Protein AF-A0A0F9IJD4-F1 (afdb_monomer)

pLDDT: mean 94.73, std 7.34, range [44.22, 98.81]

Organism: NCBI:txid412755

Sequence (164 aa):
MVHLQRIENVTAVEILHGVPPFIKKRRRRGAKGVGLRYEAKVQRYFVGEFGYEYIPGPWFMYRVRERPKVTNYAQPDGLLIQPHRGAVTIVEIKYNHCSDSYFQLVDKYLPLVKALFGDALWVFPLVTVVKWYDRDTDYPASIRLRDSIEKCSTAQIGVHICRP

Secondary structure (DSSP, 8-state):
----PPP--EEEEEE-SS--TT-------HHHHHHHHHHHHHHHHHHHHHGGGEEESPPEEEEETTSTT--EEE--SEEEEEGGGTEEEEEEEEEE--THHHIIIIIIIHHHHHHHH-TTT-B--EEEEEEE--TTS--SS-EEE-SSGGG--TTSEEEEE---

Mean predicted aligned error: 3.51 Å

Solvent-accessible surface area (backbone atoms only — not comparable to full-atom values): 9434 Å² total; per-residue (Å²): 133,82,83,72,75,62,57,61,65,70,74,46,64,47,77,48,98,56,78,65,91,85,69,75,93,72,93,60,65,68,71,65,26,52,34,54,54,47,42,57,40,49,47,54,48,44,41,70,74,50,39,91,37,36,46,72,49,52,30,36,42,34,28,28,66,95,44,71,90,47,82,44,76,50,60,50,53,26,38,41,50,37,76,96,70,30,32,40,32,42,34,40,68,37,52,53,59,56,48,68,54,51,50,46,46,62,28,47,42,44,48,52,53,42,72,61,72,38,75,89,66,41,45,65,18,37,33,42,35,17,62,38,85,57,91,81,59,80,50,100,60,67,70,40,83,33,99,44,78,82,76,43,42,74,91,38,38,22,34,28,78,53,87,119

Nearest PDB structures (foldseek):
  7orn-assembly1_A  TM=4.887E-01  e=2.428E-01  Orthobunyavirus lacrosseense
  6z6b-assembly2_PPP  TM=4.579E-01  e=1.567E-01  La Crosse virus
  8zkc-assembly1_A-2  TM=4.392E-01  e=5.202E+00  Escherichia coli

Structure (mmCIF, N/CA/C/O backbone):
data_AF-A0A0F9IJD4-F1
#
_entry.id   AF-A0A0F9IJD4-F1
#
loop_
_atom_site.group_PDB
_atom_site.id
_atom_site.type_symbol
_atom_site.label_atom_id
_atom_site.label_alt_id
_atom_site.label_comp_id
_atom_site.label_asym_id
_atom_site.label_entity_id
_atom_site.label_seq_id
_atom_site.pdbx_PDB_ins_code
_atom_site.Cartn_x
_atom_site.Cartn_y
_atom_site.Cartn_z
_atom_site.occupancy
_atom_site.B_iso_or_equiv
_atom_site.auth_seq_id
_atom_site.auth_comp_id
_atom_site.auth_asym_id
_atom_site.auth_atom_id
_atom_site.pdbx_PDB_model_num
ATOM 1 N N . MET A 1 1 ? 15.794 11.073 3.936 1.00 44.22 1 MET A N 1
ATOM 2 C CA . MET A 1 1 ? 14.533 10.399 4.306 1.00 44.22 1 MET A CA 1
ATOM 3 C C . MET A 1 1 ? 13.622 11.409 4.974 1.00 44.22 1 MET A C 1
ATOM 5 O O . MET A 1 1 ? 14.026 11.999 5.967 1.00 44.22 1 MET A O 1
ATOM 9 N N . VAL A 1 2 ? 12.434 11.655 4.423 1.00 47.53 2 VAL A N 1
ATOM 10 C CA . VAL A 1 2 ? 11.372 12.334 5.179 1.00 47.53 2 VAL A CA 1
ATOM 11 C C . VAL A 1 2 ? 10.732 11.247 6.027 1.00 47.53 2 VAL A C 1
ATOM 13 O O . VAL A 1 2 ? 10.183 10.303 5.469 1.00 47.53 2 VAL A O 1
ATOM 16 N N . HIS A 1 3 ? 10.864 11.329 7.348 1.00 53.81 3 HIS A N 1
ATOM 17 C CA . HIS A 1 3 ? 10.204 10.389 8.247 1.00 53.81 3 HIS A CA 1
ATOM 18 C C . HIS A 1 3 ? 8.690 10.583 8.080 1.00 53.81 3 HIS A C 1
ATOM 20 O O . HIS A 1 3 ? 8.146 11.626 8.448 1.00 53.81 3 HIS A O 1
ATOM 26 N N . LEU A 1 4 ? 8.022 9.639 7.415 1.00 70.62 4 LEU A N 1
ATOM 27 C CA . LEU A 1 4 ? 6.565 9.618 7.350 1.00 70.62 4 LEU A CA 1
ATOM 28 C C . LEU A 1 4 ? 6.071 9.357 8.770 1.00 70.62 4 LEU A C 1
ATOM 30 O O . LEU A 1 4 ? 6.362 8.314 9.344 1.00 70.62 4 LEU A O 1
ATOM 34 N N . GLN A 1 5 ? 5.360 10.323 9.350 1.00 80.25 5 GLN A N 1
ATOM 35 C CA . GLN A 1 5 ? 4.735 10.118 10.647 1.00 80.25 5 GLN A CA 1
ATOM 36 C C . GLN A 1 5 ? 3.686 9.012 10.513 1.00 80.25 5 GLN A C 1
ATOM 38 O O . GLN A 1 5 ? 2.818 9.083 9.636 1.00 80.25 5 GLN A O 1
ATOM 43 N N . ARG A 1 6 ? 3.776 8.008 11.387 1.00 90.00 6 ARG A N 1
ATOM 44 C CA . ARG A 1 6 ? 2.805 6.922 11.469 1.00 90.00 6 ARG A CA 1
ATOM 45 C C . ARG A 1 6 ? 1.400 7.465 11.687 1.00 90.00 6 ARG A C 1
ATOM 47 O O . ARG A 1 6 ? 1.183 8.354 12.509 1.00 90.00 6 ARG A O 1
ATOM 54 N N . ILE A 1 7 ? 0.452 6.937 10.920 1.00 93.56 7 ILE A N 1
ATOM 55 C CA . ILE A 1 7 ? -0.967 7.213 11.095 1.00 93.56 7 ILE A CA 1
ATOM 56 C C . ILE A 1 7 ? -1.459 6.381 12.276 1.00 93.56 7 ILE A C 1
ATOM 58 O O . ILE A 1 7 ? -1.391 5.153 12.262 1.00 93.56 7 ILE A O 1
ATOM 62 N N . GLU A 1 8 ? -1.990 7.065 13.281 1.00 92.81 8 GLU A N 1
ATOM 63 C CA . GLU A 1 8 ? -2.543 6.472 14.495 1.00 92.81 8 GLU A CA 1
ATOM 64 C C . GLU A 1 8 ? -3.948 7.026 14.757 1.00 92.81 8 GLU A C 1
ATOM 66 O O . GLU A 1 8 ? -4.361 8.018 14.153 1.00 92.81 8 GLU A O 1
ATOM 71 N N . ASN A 1 9 ? -4.699 6.353 15.635 1.00 94.69 9 ASN A N 1
ATOM 72 C CA . ASN A 1 9 ? -5.998 6.812 16.143 1.00 94.69 9 ASN A CA 1
ATOM 73 C C . ASN A 1 9 ? -6.985 7.266 15.051 1.00 94.69 9 ASN A C 1
ATOM 75 O O . ASN A 1 9 ? -7.656 8.295 15.187 1.00 94.69 9 ASN A O 1
ATOM 79 N N . VAL A 1 10 ? -7.082 6.487 13.967 1.00 96.56 10 VAL A N 1
ATOM 80 C CA . VAL A 1 10 ? -8.057 6.695 12.888 1.00 96.56 10 VAL A CA 1
ATOM 81 C C . VAL A 1 10 ? -9.470 6.619 13.470 1.00 96.56 10 VAL A C 1
ATOM 83 O O . VAL A 1 10 ? -9.837 5.625 14.089 1.00 96.56 10 VAL A O 1
ATOM 86 N N . THR A 1 11 ? -10.259 7.679 13.296 1.00 96.12 11 THR A N 1
ATOM 87 C CA . THR A 1 11 ? -11.634 7.774 13.823 1.00 96.12 11 THR A CA 1
ATOM 88 C C . THR A 1 11 ? -12.699 7.613 12.750 1.00 96.12 11 THR A C 1
ATOM 90 O O . THR A 1 11 ? -13.836 7.273 13.059 1.00 96.12 11 THR A O 1
ATOM 93 N N . ALA A 1 12 ? -12.344 7.871 11.495 1.00 96.19 12 ALA A N 1
ATOM 94 C CA . ALA A 1 12 ? -13.194 7.654 10.337 1.00 96.19 12 ALA A CA 1
ATOM 95 C C . ALA A 1 12 ? -12.309 7.367 9.126 1.00 96.19 12 ALA A C 1
ATOM 97 O O . ALA A 1 12 ? -11.270 8.013 8.956 1.00 96.19 12 ALA A O 1
ATOM 98 N N . VAL A 1 13 ? -12.735 6.429 8.288 1.00 97.50 13 VAL A N 1
ATOM 99 C CA . VAL A 1 13 ? -12.071 6.076 7.036 1.00 97.50 13 VAL A CA 1
ATOM 100 C C . VAL A 1 13 ? -13.115 5.631 6.018 1.00 97.50 13 VAL A C 1
ATOM 102 O O . VAL A 1 13 ? -14.045 4.906 6.355 1.00 97.50 13 VAL A O 1
ATOM 105 N N . GLU A 1 14 ? -12.958 6.069 4.777 1.00 97.00 14 GLU A N 1
ATOM 106 C CA . GLU A 1 14 ? -13.788 5.652 3.649 1.00 97.00 14 GLU A CA 1
ATOM 107 C C . GLU A 1 14 ? -12.940 5.538 2.379 1.00 97.00 14 GLU A C 1
ATOM 109 O O . GLU A 1 14 ? -11.931 6.236 2.222 1.00 97.00 14 GLU A O 1
ATOM 114 N N . ILE A 1 15 ? -13.362 4.663 1.465 1.00 96.69 15 ILE A N 1
ATOM 115 C CA . ILE A 1 15 ? -12.828 4.622 0.103 1.00 96.69 15 ILE A CA 1
ATOM 116 C C . ILE A 1 15 ? -13.655 5.577 -0.752 1.00 96.69 15 ILE A C 1
ATOM 118 O O . ILE A 1 15 ? -14.880 5.495 -0.791 1.00 96.69 15 ILE A O 1
ATOM 122 N N . LEU A 1 16 ? -12.977 6.469 -1.464 1.00 96.12 16 LEU A N 1
ATOM 123 C CA . LEU A 1 16 ? -13.615 7.412 -2.367 1.00 96.12 16 LEU A CA 1
ATOM 124 C C . LEU A 1 16 ? -13.955 6.764 -3.707 1.00 96.12 16 LEU A C 1
ATOM 126 O O . LEU A 1 16 ? -13.164 6.017 -4.290 1.00 96.12 16 LEU A O 1
ATOM 130 N N . HIS A 1 17 ? -15.096 7.167 -4.263 1.00 90.69 17 HIS A N 1
ATOM 131 C CA . HIS A 1 17 ? -15.453 6.892 -5.651 1.00 90.69 17 HIS A CA 1
ATOM 132 C C . HIS A 1 17 ? -14.674 7.824 -6.588 1.00 90.69 17 HIS A C 1
ATOM 134 O O . HIS A 1 17 ? -15.178 8.835 -7.073 1.00 90.69 17 HIS A O 1
ATOM 140 N N . GLY A 1 18 ? -13.409 7.480 -6.825 1.00 90.25 18 GLY A N 1
ATOM 141 C CA . GLY A 1 18 ? -12.529 8.186 -7.748 1.00 90.25 18 GLY A CA 1
ATOM 142 C C . GLY A 1 18 ? -11.489 9.073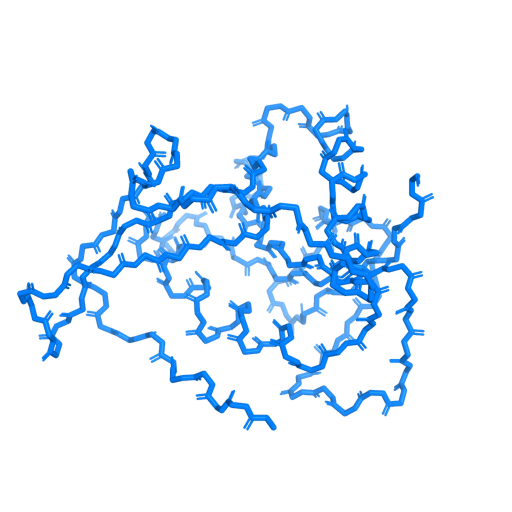 -7.068 1.00 90.25 18 GLY A C 1
ATOM 143 O O . GLY A 1 18 ? -11.145 8.918 -5.900 1.00 90.25 18 GLY A O 1
ATOM 144 N N . VAL A 1 19 ? -10.915 9.977 -7.858 1.00 91.31 19 VAL A N 1
ATOM 145 C CA . VAL A 1 19 ? -9.784 10.815 -7.446 1.00 91.31 19 VAL A CA 1
ATOM 146 C C . VAL A 1 19 ? -10.298 12.064 -6.716 1.00 91.31 19 VAL A C 1
ATOM 148 O O . VAL A 1 19 ? -11.210 12.710 -7.237 1.00 91.31 19 VAL A O 1
ATOM 151 N N . PRO A 1 20 ? -9.702 12.473 -5.576 1.00 91.12 20 PRO A N 1
ATOM 152 C CA . PRO A 1 20 ? -10.077 13.709 -4.902 1.00 91.12 20 PRO A CA 1
ATOM 153 C C . PRO A 1 20 ? -9.979 14.927 -5.838 1.00 91.12 20 PRO A C 1
ATOM 155 O O . PRO A 1 20 ? -8.993 15.059 -6.573 1.00 91.12 20 PRO A O 1
ATOM 158 N N . PRO A 1 21 ? -10.941 15.868 -5.791 1.00 88.56 21 PRO A N 1
ATOM 159 C CA . PRO A 1 21 ? -11.091 16.922 -6.802 1.00 88.56 21 PRO A CA 1
ATOM 160 C C . PRO A 1 21 ? -9.904 17.896 -6.877 1.00 88.56 21 PRO A C 1
ATOM 162 O O . PRO A 1 21 ? -9.664 18.522 -7.908 1.00 88.56 21 PRO A O 1
ATOM 165 N N . PHE A 1 22 ? -9.122 18.019 -5.802 1.00 90.69 22 PHE A N 1
ATOM 166 C CA . PHE A 1 22 ? -7.940 18.884 -5.748 1.00 90.69 22 PHE A CA 1
ATOM 167 C C . PHE A 1 22 ? -6.677 18.249 -6.363 1.00 90.69 22 PHE A C 1
ATOM 169 O O . PHE A 1 22 ? -5.672 18.940 -6.561 1.00 90.69 22 PHE A O 1
ATOM 176 N N . ILE A 1 23 ? -6.694 16.952 -6.691 1.00 89.56 23 ILE A N 1
ATOM 177 C CA . ILE A 1 23 ? -5.554 16.266 -7.308 1.00 89.56 23 ILE A CA 1
ATOM 178 C C . ILE A 1 23 ? -5.519 16.563 -8.809 1.00 89.56 23 ILE A C 1
ATOM 180 O O . ILE A 1 23 ? -6.296 16.045 -9.608 1.00 89.56 23 ILE A O 1
ATOM 184 N N . LYS A 1 24 ? -4.547 17.379 -9.224 1.00 88.88 24 LYS A N 1
ATOM 185 C CA . LYS A 1 24 ? -4.318 17.706 -10.638 1.00 88.88 24 LYS A CA 1
ATOM 186 C C . LYS A 1 24 ? -3.369 16.697 -11.285 1.00 88.88 24 LYS A C 1
ATOM 188 O O . LYS A 1 24 ? -2.220 16.555 -10.856 1.00 88.88 24 LYS A O 1
ATOM 193 N N . LYS A 1 25 ? -3.798 16.056 -12.379 1.00 82.69 25 LYS A N 1
ATOM 194 C CA . LYS A 1 25 ? -2.921 15.200 -13.197 1.00 82.69 25 LYS A CA 1
ATOM 195 C C . LYS A 1 25 ? -1.837 16.058 -13.857 1.00 82.69 25 LYS A C 1
ATOM 197 O O . LYS A 1 25 ? -2.128 16.984 -14.608 1.00 82.69 25 LYS A O 1
ATOM 202 N N . ARG A 1 26 ? -0.567 15.751 -13.581 1.00 85.12 26 ARG A N 1
ATOM 203 C CA . ARG A 1 26 ? 0.593 16.391 -14.222 1.00 85.12 26 ARG A CA 1
ATOM 204 C C . ARG A 1 26 ? 1.512 15.325 -14.792 1.00 85.12 26 ARG A C 1
ATOM 206 O O . ARG A 1 26 ? 1.891 14.392 -14.083 1.00 85.12 26 ARG A O 1
ATOM 213 N N . ARG A 1 27 ? 1.932 15.492 -16.048 1.00 86.00 27 ARG A N 1
ATOM 214 C CA . ARG A 1 27 ? 2.925 14.608 -16.667 1.00 86.00 27 ARG A CA 1
ATOM 215 C C . ARG A 1 27 ? 4.263 14.776 -15.947 1.00 86.00 27 ARG A C 1
ATOM 217 O O . ARG A 1 27 ? 4.817 15.871 -15.904 1.00 86.00 27 ARG A O 1
ATOM 224 N N . ARG A 1 28 ? 4.791 13.691 -15.379 1.00 90.88 28 ARG A N 1
ATOM 225 C CA . ARG A 1 28 ? 6.125 13.674 -14.762 1.00 90.88 28 ARG A CA 1
ATOM 226 C C . ARG A 1 28 ? 7.161 13.194 -15.780 1.00 90.88 28 ARG A C 1
ATOM 228 O O . ARG A 1 28 ? 6.888 12.294 -16.573 1.00 90.88 28 ARG A O 1
ATOM 235 N N . ARG A 1 29 ? 8.346 13.805 -15.760 1.00 90.25 29 ARG A N 1
ATOM 236 C CA . ARG A 1 29 ? 9.505 13.441 -16.594 1.00 90.25 29 ARG A CA 1
ATOM 237 C C . ARG A 1 29 ? 10.618 12.833 -15.723 1.00 90.25 29 ARG A C 1
ATOM 239 O O . ARG A 1 29 ? 10.478 12.779 -14.501 1.00 90.25 29 ARG A O 1
ATOM 246 N N . GLY A 1 30 ? 11.686 12.344 -16.355 1.00 94.31 30 GLY A N 1
ATOM 247 C CA . GLY A 1 30 ? 12.851 11.763 -15.672 1.00 94.31 30 GLY A CA 1
ATOM 248 C C . GLY A 1 30 ? 12.537 10.478 -14.898 1.00 94.31 30 GLY A C 1
ATOM 249 O O . GLY A 1 30 ? 11.586 9.765 -15.231 1.00 94.31 30 GLY A O 1
ATOM 250 N N . ALA A 1 31 ? 13.313 10.210 -13.844 1.00 90.81 31 ALA A N 1
ATOM 251 C CA . ALA A 1 31 ? 13.184 9.020 -12.995 1.00 90.81 31 ALA A CA 1
ATOM 252 C C . ALA A 1 31 ? 11.769 8.849 -12.419 1.00 90.81 31 ALA A C 1
ATOM 254 O O . ALA A 1 31 ? 11.192 7.766 -12.491 1.00 90.81 31 ALA A O 1
ATOM 255 N N . LYS A 1 32 ? 11.142 9.943 -11.962 1.00 91.69 32 LYS A N 1
ATOM 256 C CA . LYS A 1 32 ? 9.748 9.918 -11.491 1.00 91.69 32 LYS A CA 1
ATOM 257 C C . LYS A 1 32 ? 8.777 9.470 -12.586 1.00 91.69 32 LYS A C 1
ATOM 259 O O . LYS A 1 32 ? 7.845 8.722 -12.324 1.00 91.69 32 LYS A O 1
ATOM 264 N N . GLY A 1 33 ? 8.999 9.910 -13.824 1.00 94.56 33 GLY A N 1
ATOM 265 C CA . GLY A 1 33 ? 8.214 9.452 -14.969 1.00 94.56 33 GLY A CA 1
ATOM 266 C C . GLY A 1 33 ? 8.425 7.969 -15.291 1.00 94.56 33 GLY A C 1
ATOM 267 O O . GLY A 1 33 ? 7.477 7.314 -1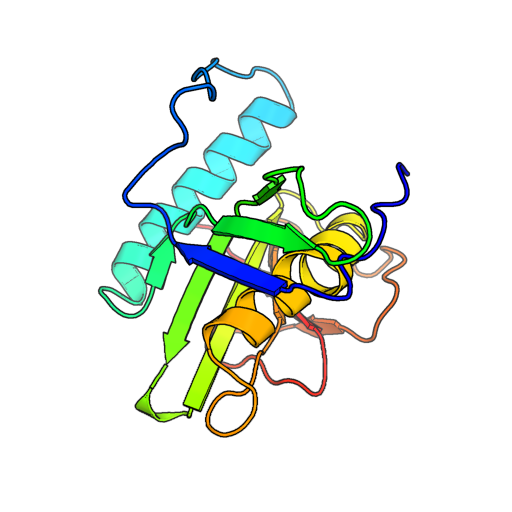5.711 1.00 94.56 33 GLY A O 1
ATOM 268 N N . VAL A 1 34 ? 9.640 7.438 -15.112 1.00 95.81 34 VAL A N 1
ATOM 269 C CA . VAL A 1 34 ? 9.936 6.002 -15.287 1.00 95.81 34 VAL A CA 1
ATOM 270 C C . VAL A 1 34 ? 9.167 5.172 -14.263 1.00 95.81 34 VAL A C 1
ATOM 272 O O . VAL A 1 34 ? 8.478 4.237 -14.664 1.00 95.81 34 VAL A O 1
ATOM 275 N N . GLY A 1 35 ? 9.217 5.564 -12.985 1.00 96.12 35 GLY A N 1
ATOM 276 C CA . GLY A 1 35 ? 8.484 4.895 -11.908 1.00 96.12 35 GLY A CA 1
ATOM 277 C C . GLY A 1 35 ? 6.984 4.825 -12.180 1.00 96.12 35 GLY A C 1
ATOM 278 O O . GLY A 1 35 ? 6.434 3.734 -12.229 1.00 96.12 35 GLY A O 1
ATOM 279 N N . LEU A 1 36 ? 6.354 5.958 -12.505 1.00 95.56 36 LEU A N 1
ATOM 280 C CA . LEU A 1 36 ? 4.913 6.001 -12.796 1.00 95.56 36 LEU A CA 1
ATOM 281 C C . LEU A 1 36 ? 4.512 5.173 -14.027 1.00 95.56 36 LEU A C 1
ATOM 283 O O . LEU A 1 36 ? 3.424 4.608 -14.076 1.00 95.56 36 LEU A O 1
ATOM 287 N N . ARG A 1 37 ? 5.367 5.096 -15.058 1.00 96.81 37 ARG A N 1
ATOM 288 C CA . ARG A 1 37 ? 5.095 4.229 -16.219 1.00 96.81 37 ARG A CA 1
ATOM 289 C C . ARG A 1 37 ? 5.206 2.753 -15.861 1.00 96.81 37 ARG A C 1
ATOM 291 O O . ARG A 1 37 ? 4.450 1.959 -16.409 1.00 96.81 37 ARG A O 1
ATOM 298 N N . TYR A 1 38 ? 6.162 2.398 -15.007 1.00 98.25 38 TYR A N 1
ATOM 299 C CA . TYR A 1 38 ? 6.310 1.038 -14.505 1.00 98.25 38 TYR A CA 1
ATOM 300 C C . TYR A 1 38 ? 5.119 0.641 -13.635 1.00 98.25 38 TYR A C 1
ATOM 302 O O . TYR A 1 38 ? 4.483 -0.360 -13.935 1.00 98.25 38 TYR A O 1
ATOM 310 N N . GLU A 1 39 ? 4.756 1.473 -12.659 1.00 98.25 39 GLU A N 1
ATOM 311 C CA . GLU A 1 39 ? 3.559 1.302 -11.835 1.00 98.25 39 GLU A CA 1
ATOM 312 C C . GLU A 1 39 ? 2.330 1.069 -12.718 1.00 98.25 39 GLU A C 1
ATOM 314 O O . GLU A 1 39 ? 1.701 0.023 -12.629 1.00 98.25 39 GLU A O 1
ATOM 319 N N . ALA A 1 40 ? 2.074 1.942 -13.698 1.00 97.81 40 ALA A N 1
ATOM 320 C CA . ALA A 1 40 ? 0.948 1.774 -14.615 1.00 97.81 40 ALA A CA 1
ATOM 321 C C . ALA A 1 40 ? 0.976 0.458 -15.422 1.00 97.81 40 ALA A C 1
ATOM 323 O O . ALA A 1 40 ? -0.082 -0.018 -15.831 1.00 97.81 40 ALA A O 1
ATOM 324 N N . LYS A 1 41 ? 2.153 -0.122 -15.705 1.00 98.62 41 LYS A N 1
ATOM 325 C CA . LYS A 1 41 ? 2.258 -1.446 -16.344 1.00 98.62 41 LYS A CA 1
ATOM 326 C C . LYS A 1 41 ? 1.894 -2.564 -15.370 1.00 98.62 41 LYS A C 1
ATOM 328 O O . LYS A 1 41 ? 1.089 -3.411 -15.735 1.00 98.62 41 LYS A O 1
ATOM 333 N N . VAL A 1 42 ? 2.433 -2.527 -14.151 1.00 98.75 42 VAL A N 1
ATOM 334 C CA . VAL A 1 42 ? 2.114 -3.496 -13.089 1.00 98.75 42 VAL A CA 1
ATOM 335 C C . VAL A 1 42 ? 0.624 -3.476 -12.763 1.00 98.75 42 VAL A C 1
ATOM 337 O O . VAL A 1 42 ? 0.010 -4.530 -12.713 1.00 98.75 42 VAL A O 1
ATOM 340 N N . GLN A 1 43 ? 0.023 -2.290 -1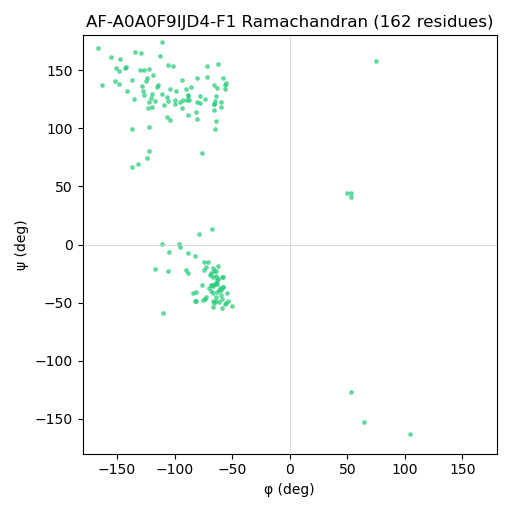2.652 1.00 98.50 43 GLN A N 1
ATOM 341 C CA . GLN A 1 43 ? -1.417 -2.134 -12.433 1.00 98.50 43 GLN A CA 1
ATOM 342 C C . GLN A 1 43 ? -2.241 -2.858 -13.501 1.00 98.50 43 GLN A C 1
ATOM 344 O O . GLN A 1 43 ? -3.125 -3.640 -13.178 1.00 98.50 43 GLN A O 1
ATOM 349 N N . ARG A 1 44 ? -1.934 -2.635 -14.789 1.00 98.62 44 ARG A N 1
ATOM 350 C CA . ARG A 1 44 ? -2.638 -3.314 -15.890 1.00 98.62 44 ARG A CA 1
ATOM 351 C C . ARG A 1 44 ? -2.442 -4.826 -15.854 1.00 98.62 44 ARG A C 1
ATOM 353 O O . ARG A 1 44 ? -3.395 -5.551 -16.107 1.00 98.62 44 ARG A O 1
ATOM 360 N N . TYR A 1 45 ? -1.228 -5.274 -15.547 1.00 98.62 45 TYR A N 1
ATOM 361 C CA . TYR A 1 45 ? -0.920 -6.692 -15.409 1.00 98.62 45 TYR A CA 1
ATOM 362 C C . TYR A 1 45 ? -1.737 -7.331 -14.279 1.00 98.62 45 TYR A C 1
ATOM 364 O O . TYR A 1 45 ? -2.428 -8.310 -14.518 1.00 98.62 45 TYR A O 1
ATOM 372 N N . PHE A 1 46 ? -1.758 -6.732 -13.086 1.00 98.69 46 PHE A N 1
ATOM 373 C CA . PHE A 1 46 ? -2.524 -7.243 -11.945 1.00 98.69 46 PHE A CA 1
ATOM 374 C C . PHE A 1 46 ? -4.038 -7.171 -12.130 1.00 98.69 46 PHE A C 1
ATOM 376 O O . PHE A 1 46 ? -4.729 -8.084 -11.698 1.00 98.69 46 PHE A O 1
ATOM 383 N N . VAL A 1 47 ? -4.563 -6.145 -12.804 1.00 98.50 47 VAL A N 1
ATOM 384 C CA . VAL A 1 47 ? -5.983 -6.121 -13.193 1.00 98.50 47 VAL A CA 1
ATOM 385 C C . VAL A 1 47 ? -6.309 -7.284 -14.136 1.00 98.50 47 VAL A C 1
ATOM 387 O O . VAL A 1 47 ? -7.368 -7.886 -14.006 1.00 98.50 47 VAL A O 1
ATOM 390 N N . GLY A 1 48 ? -5.411 -7.615 -15.070 1.00 98.25 48 GLY A N 1
ATOM 391 C CA . GLY A 1 48 ? -5.579 -8.773 -15.953 1.00 98.25 48 GLY A CA 1
ATOM 392 C C . GLY A 1 48 ? -5.482 -10.113 -15.219 1.00 98.25 48 GLY A C 1
ATOM 393 O O . GLY A 1 48 ? -6.267 -11.009 -15.503 1.00 98.25 48 GLY A O 1
ATOM 394 N N . GLU A 1 4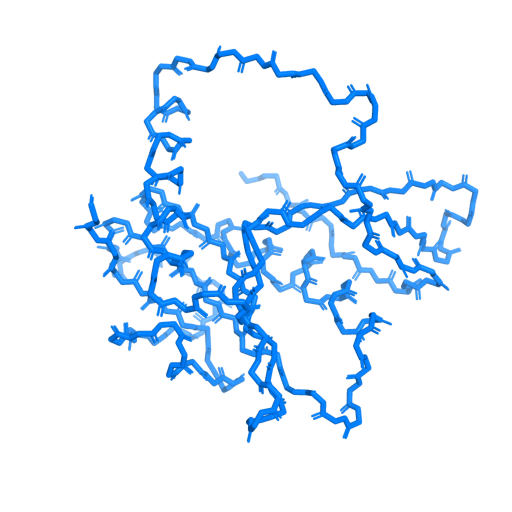9 ? -4.550 -10.227 -14.272 1.00 98.06 49 GLU A N 1
ATOM 395 C CA . GLU A 1 49 ? -4.265 -11.459 -13.525 1.00 98.06 49 GLU A CA 1
ATOM 396 C C . GLU A 1 49 ? -5.325 -11.770 -12.457 1.00 98.06 49 GLU A C 1
ATOM 398 O O . GLU A 1 49 ? -5.813 -12.891 -12.367 1.00 98.06 49 GLU A O 1
ATOM 403 N N . PHE A 1 50 ? -5.699 -10.778 -11.645 1.00 98.06 50 PHE A N 1
ATOM 404 C CA . PHE A 1 50 ? -6.546 -10.968 -10.459 1.00 98.06 50 PHE A CA 1
ATOM 405 C C . PHE A 1 50 ? -7.989 -10.483 -10.654 1.00 98.06 50 PHE A C 1
ATOM 407 O O . PHE A 1 50 ? -8.840 -10.675 -9.783 1.00 98.06 50 PHE A O 1
ATOM 414 N N . GLY A 1 51 ? -8.288 -9.831 -11.781 1.00 97.56 51 GLY A N 1
ATOM 415 C CA . GLY A 1 51 ? -9.630 -9.355 -12.103 1.00 97.56 51 GLY A CA 1
ATOM 416 C C . GLY A 1 51 ? -10.232 -8.489 -10.993 1.00 97.56 51 GLY A C 1
ATOM 417 O O . GLY A 1 51 ? -9.632 -7.512 -10.545 1.00 97.56 51 GLY A O 1
ATOM 418 N N . TYR A 1 52 ? -11.433 -8.859 -10.546 1.00 96.56 52 TYR A N 1
ATOM 419 C CA . TYR A 1 52 ? -12.199 -8.109 -9.546 1.00 96.56 52 TYR A CA 1
ATOM 420 C C . TYR A 1 52 ? -11.629 -8.176 -8.123 1.00 96.56 52 TYR A C 1
ATOM 422 O O . TYR A 1 52 ? -12.015 -7.359 -7.289 1.00 96.56 52 TYR A O 1
ATOM 430 N N . GLU A 1 53 ? -10.720 -9.111 -7.830 1.00 98.00 53 GLU A N 1
ATOM 431 C CA . GLU A 1 53 ? -10.068 -9.179 -6.517 1.00 98.00 53 GLU A CA 1
ATOM 432 C C . GLU A 1 53 ? -9.043 -8.048 -6.332 1.00 98.00 53 GLU A C 1
ATOM 434 O O . GLU A 1 53 ? -8.694 -7.712 -5.200 1.00 98.00 53 GLU A O 1
ATOM 439 N N . TYR 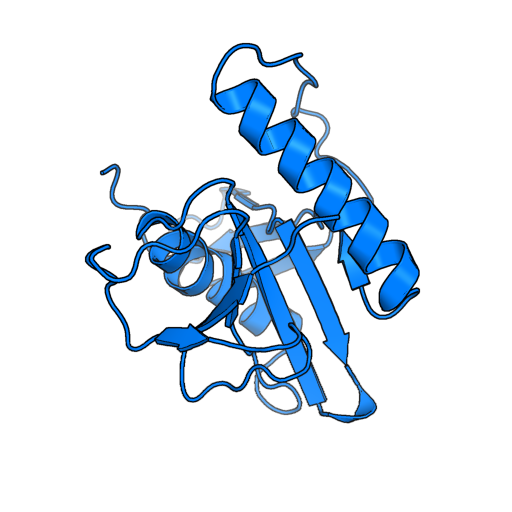A 1 54 ? -8.574 -7.421 -7.417 1.00 98.56 54 TYR A N 1
ATOM 440 C CA . TYR A 1 54 ? -7.579 -6.355 -7.357 1.00 98.56 54 TYR A CA 1
ATOM 441 C C . TYR A 1 54 ? -8.172 -4.967 -7.609 1.00 98.56 54 TYR A C 1
ATOM 443 O O . TYR A 1 54 ? -8.739 -4.678 -8.662 1.00 98.56 54 TYR A O 1
ATOM 451 N N . ILE A 1 55 ? -7.966 -4.067 -6.647 1.00 98.06 55 ILE A N 1
ATOM 452 C CA . ILE A 1 55 ? -8.363 -2.664 -6.734 1.00 98.06 55 ILE A CA 1
ATOM 45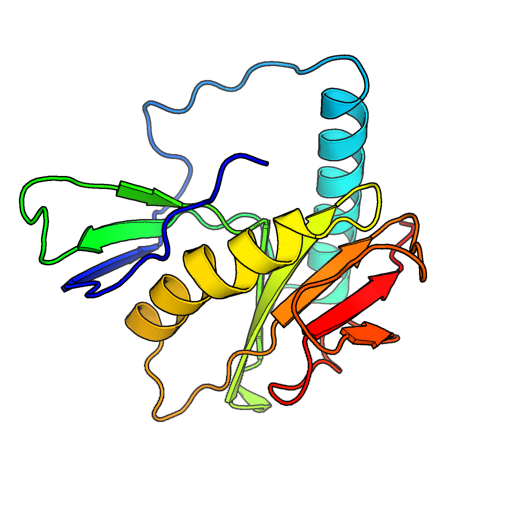3 C C . ILE A 1 55 ? -7.109 -1.803 -6.946 1.00 98.06 55 ILE A C 1
ATOM 455 O O . ILE A 1 55 ? -6.316 -1.643 -6.010 1.00 98.06 55 ILE A O 1
ATOM 459 N N . PRO A 1 56 ? -6.924 -1.215 -8.143 1.00 98.12 56 PRO A N 1
ATOM 460 C CA . PRO A 1 56 ? -5.781 -0.363 -8.439 1.00 98.12 56 PRO A CA 1
ATOM 461 C C . PRO A 1 56 ? -5.963 1.041 -7.844 1.00 98.12 56 PRO A C 1
ATOM 463 O O . PRO A 1 56 ? -6.956 1.722 -8.102 1.00 98.12 56 PRO A O 1
ATOM 466 N N . GLY A 1 57 ? -4.974 1.505 -7.085 1.00 97.12 57 GLY A N 1
ATOM 467 C CA . GLY A 1 57 ? -4.849 2.882 -6.608 1.00 97.12 57 GLY A CA 1
ATOM 468 C C . GLY A 1 57 ? -6.066 3.464 -5.872 1.00 97.12 57 GLY A C 1
ATOM 469 O O . GLY A 1 57 ? -6.428 4.602 -6.199 1.00 97.12 57 GLY A O 1
ATOM 470 N N . PRO A 1 58 ? -6.733 2.756 -4.936 1.00 97.75 58 PRO A N 1
ATOM 471 C CA . PRO A 1 58 ? -7.920 3.283 -4.266 1.00 97.75 58 PRO A CA 1
ATOM 472 C C . PRO A 1 58 ? -7.575 4.499 -3.404 1.00 97.75 58 PRO A C 1
ATOM 474 O O . PRO A 1 58 ? -6.583 4.505 -2.678 1.00 97.75 58 PRO A O 1
ATOM 477 N N . TRP A 1 59 ? -8.411 5.534 -3.454 1.00 97.75 59 TRP A N 1
ATOM 478 C CA . TRP A 1 59 ? -8.252 6.700 -2.590 1.00 97.75 59 TRP A CA 1
ATOM 479 C C . TRP A 1 59 ? -8.973 6.497 -1.269 1.00 97.75 59 TRP A C 1
ATOM 481 O O . TRP A 1 59 ? -10.170 6.238 -1.243 1.00 97.75 59 TRP A O 1
ATOM 491 N N . PHE A 1 60 ? -8.244 6.696 -0.181 1.00 97.88 60 PHE A N 1
ATOM 492 C CA . PHE A 1 60 ? -8.773 6.751 1.170 1.00 97.88 60 PHE A CA 1
ATOM 493 C C . PHE A 1 60 ? -8.942 8.204 1.588 1.00 97.88 60 PHE A C 1
ATOM 495 O O . PHE A 1 60 ? -8.003 8.998 1.465 1.00 97.88 60 PHE A O 1
ATOM 502 N N . MET A 1 61 ? -10.107 8.527 2.137 1.00 97.62 61 MET A N 1
ATOM 503 C CA . MET A 1 61 ? -10.318 9.716 2.954 1.00 97.62 61 MET A CA 1
ATOM 504 C C . MET A 1 61 ? -10.377 9.282 4.416 1.00 97.62 61 MET A C 1
ATOM 506 O O . MET A 1 61 ? -11.045 8.304 4.742 1.00 97.62 61 MET A O 1
ATOM 510 N N . TYR A 1 62 ? -9.672 9.984 5.303 1.00 97.12 62 TYR A N 1
ATOM 511 C CA . TYR A 1 62 ? -9.641 9.614 6.716 1.00 97.12 62 TYR A CA 1
ATOM 512 C C . TYR A 1 62 ? -9.508 10.808 7.661 1.00 97.12 62 TYR A C 1
ATOM 514 O O . TYR A 1 62 ? -9.054 11.897 7.290 1.00 97.12 62 TYR A O 1
ATOM 522 N N . ARG A 1 63 ? -9.891 10.579 8.918 1.00 97.50 63 ARG A N 1
ATOM 523 C CA . ARG A 1 63 ? -9.705 11.499 10.046 1.00 97.50 63 ARG A CA 1
ATOM 524 C C . ARG A 1 63 ? -8.989 10.788 11.185 1.00 97.50 63 ARG A C 1
ATOM 526 O O . ARG A 1 63 ? -9.126 9.578 11.355 1.00 97.50 63 ARG A O 1
ATOM 533 N N . VAL A 1 64 ? -8.235 11.561 11.957 1.00 96.69 64 VAL A N 1
ATOM 534 C CA . VAL A 1 64 ? -7.490 11.087 13.131 1.00 96.69 64 VAL A CA 1
ATOM 535 C C . VAL A 1 64 ? -7.922 11.867 14.364 1.00 96.69 64 VAL A C 1
ATOM 537 O O . VAL A 1 64 ? -8.333 13.029 14.262 1.00 96.69 64 VAL A O 1
ATOM 540 N N . ARG A 1 65 ? -7.843 11.233 15.533 1.00 95.94 65 ARG A N 1
ATOM 541 C CA . ARG A 1 65 ? -8.317 11.797 16.803 1.00 95.94 65 ARG A CA 1
ATOM 542 C C . ARG A 1 65 ? -7.607 13.094 17.184 1.00 95.94 65 ARG A C 1
ATOM 544 O O . ARG A 1 65 ? -8.251 14.002 17.693 1.00 95.94 65 ARG A O 1
ATOM 551 N N . GLU A 1 66 ? -6.310 13.195 16.920 1.00 94.25 66 GLU A N 1
ATOM 552 C CA . GLU A 1 66 ? -5.459 14.334 17.289 1.00 94.25 66 GLU A CA 1
ATOM 553 C C . GLU A 1 66 ? -5.824 15.597 16.503 1.00 94.25 66 GLU A C 1
ATOM 555 O O . GLU A 1 66 ? -5.551 16.715 16.936 1.00 94.25 66 GLU A O 1
ATOM 560 N N . ARG A 1 67 ? -6.424 15.430 15.318 1.00 92.44 67 ARG A N 1
ATOM 561 C CA . ARG A 1 67 ? -6.803 16.520 14.412 1.00 92.44 67 ARG A CA 1
ATOM 562 C C . ARG A 1 67 ? -8.203 16.268 13.847 1.00 92.44 67 ARG A C 1
ATOM 564 O O . ARG A 1 67 ? -8.354 16.096 12.638 1.00 92.44 67 ARG A O 1
ATOM 571 N N . PRO A 1 68 ? -9.252 16.298 14.688 1.00 89.94 68 PRO A N 1
ATOM 572 C CA . PRO A 1 68 ? -10.583 15.809 14.318 1.00 89.94 68 PRO A CA 1
ATOM 573 C C . PRO A 1 68 ? -11.265 16.653 13.230 1.00 89.94 68 PRO A C 1
ATOM 575 O O . PRO A 1 68 ? -12.160 16.172 12.541 1.00 89.94 68 PRO A O 1
ATOM 578 N N . LYS A 1 69 ? -10.829 17.908 13.043 1.00 94.00 69 LYS A N 1
ATOM 579 C CA . LYS A 1 69 ? -11.326 18.819 11.998 1.00 94.00 69 LYS A CA 1
ATOM 580 C C . LYS A 1 69 ? -10.579 18.693 10.663 1.00 94.00 69 LYS A C 1
ATOM 582 O O . LYS A 1 69 ? -10.971 19.337 9.695 1.00 94.00 69 LYS A O 1
ATOM 587 N N . VAL A 1 70 ? -9.499 17.912 10.602 1.00 94.88 70 VAL A N 1
ATOM 588 C CA . VAL A 1 70 ? -8.665 17.776 9.401 1.00 94.88 70 VAL A CA 1
ATOM 589 C C . VAL A 1 70 ? -9.033 16.497 8.663 1.00 94.88 70 VAL A C 1
ATOM 591 O O . VAL A 1 70 ? -8.898 15.395 9.192 1.00 94.88 70 VAL A O 1
ATOM 594 N N . THR A 1 71 ? -9.455 16.656 7.412 1.00 94.81 71 THR A N 1
ATOM 595 C CA . THR A 1 71 ? -9.625 15.544 6.477 1.00 94.81 71 THR A CA 1
ATOM 596 C C . THR A 1 71 ? -8.307 15.286 5.758 1.00 94.81 71 THR A C 1
ATOM 598 O O . THR A 1 71 ? -7.749 16.188 5.132 1.00 94.81 71 THR A O 1
ATOM 601 N N . ASN A 1 72 ? -7.821 14.052 5.834 1.00 95.44 72 ASN A N 1
ATOM 602 C CA . ASN A 1 72 ? -6.590 13.610 5.195 1.00 95.44 72 ASN A CA 1
ATOM 603 C C . ASN A 1 72 ? -6.888 12.598 4.088 1.00 95.44 72 ASN A C 1
ATOM 605 O O . ASN A 1 72 ? -7.968 12.008 4.044 1.00 95.44 72 ASN A O 1
ATOM 609 N N . TYR A 1 73 ? -5.910 12.397 3.203 1.00 96.31 73 TYR A N 1
ATOM 610 C CA . TYR A 1 73 ? -6.045 11.505 2.058 1.00 96.31 73 TYR A CA 1
ATOM 611 C C . TYR A 1 73 ? -4.794 10.655 1.864 1.00 96.31 73 TYR A C 1
ATOM 613 O O . TYR A 1 73 ? -3.665 11.130 2.021 1.00 96.31 73 TYR A O 1
ATOM 621 N N . ALA A 1 74 ? -4.994 9.401 1.481 1.00 96.69 74 ALA A N 1
ATOM 622 C CA . ALA A 1 74 ? -3.927 8.474 1.136 1.00 96.69 74 ALA A CA 1
ATOM 623 C C . ALA A 1 74 ? -4.353 7.603 -0.046 1.00 96.69 74 ALA A C 1
ATOM 625 O O . ALA A 1 74 ? -5.536 7.359 -0.247 1.00 96.69 74 ALA A O 1
ATOM 626 N N . GLN A 1 75 ? -3.381 7.139 -0.821 1.00 97.25 75 GLN A N 1
ATOM 627 C CA . GLN A 1 75 ? -3.609 6.257 -1.956 1.00 97.25 75 GLN A CA 1
ATOM 628 C C . GLN A 1 75 ? -2.525 5.174 -1.909 1.00 97.25 75 GLN A C 1
ATOM 630 O O . GLN A 1 75 ? -1.388 5.495 -2.256 1.00 97.25 75 GLN A O 1
ATOM 635 N N . PRO A 1 76 ? -2.800 3.959 -1.395 1.00 97.62 76 PRO A N 1
ATOM 636 C CA . PRO A 1 76 ? -1.935 2.817 -1.670 1.00 97.62 76 PRO A CA 1
ATOM 637 C C . PRO A 1 76 ? -1.927 2.534 -3.171 1.00 97.62 76 PRO A C 1
ATOM 639 O O . PRO A 1 76 ? -2.902 2.842 -3.861 1.00 97.62 76 PRO A O 1
ATOM 642 N N . ASP A 1 77 ? -0.862 1.910 -3.670 1.00 98.44 77 ASP A N 1
ATOM 643 C CA . ASP A 1 77 ? -0.800 1.574 -5.090 1.00 98.44 77 ASP A CA 1
ATOM 644 C C . ASP A 1 77 ? -1.829 0.495 -5.436 1.00 98.44 77 ASP A C 1
ATOM 646 O O . ASP A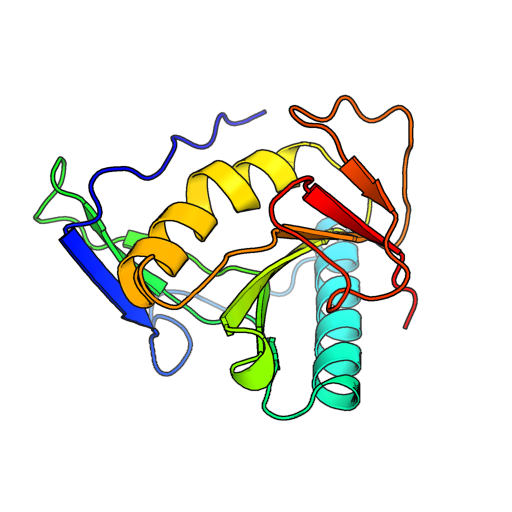 1 77 ? -2.453 0.567 -6.486 1.00 98.44 77 ASP A O 1
ATOM 650 N N . GLY A 1 78 ? -2.118 -0.459 -4.553 1.00 98.50 78 GLY A N 1
ATOM 651 C CA . GLY A 1 78 ? -3.266 -1.338 -4.761 1.00 98.50 78 GLY A CA 1
ATOM 652 C C . GLY A 1 78 ? -3.663 -2.158 -3.549 1.00 98.50 78 GLY A C 1
ATOM 653 O O . GLY A 1 78 ? -2.930 -2.244 -2.563 1.00 98.50 78 GLY A O 1
ATOM 654 N N . LEU A 1 79 ? -4.834 -2.778 -3.654 1.00 98.69 79 LEU A N 1
ATOM 655 C CA . LEU A 1 79 ? -5.347 -3.750 -2.695 1.00 98.69 79 LEU A CA 1
ATOM 656 C C . LEU A 1 79 ? -5.728 -5.021 -3.446 1.00 98.69 79 LEU A C 1
ATOM 658 O O . LEU A 1 79 ? -6.482 -4.948 -4.411 1.00 98.69 79 LEU A O 1
ATOM 662 N N . LEU A 1 80 ? -5.237 -6.172 -2.994 1.00 98.62 80 LEU A N 1
ATOM 663 C CA . LEU A 1 80 ? -5.725 -7.478 -3.433 1.00 98.62 80 LEU A CA 1
ATOM 664 C C . LEU A 1 80 ? -6.606 -8.057 -2.319 1.00 98.62 80 LEU A C 1
ATOM 666 O O . LEU A 1 80 ? -6.103 -8.448 -1.265 1.00 98.62 80 LEU A O 1
ATOM 670 N N . ILE A 1 81 ? -7.916 -8.066 -2.543 1.00 98.25 81 ILE A N 1
ATOM 671 C CA . ILE A 1 81 ? -8.933 -8.547 -1.606 1.00 98.25 81 ILE A CA 1
ATOM 672 C C . ILE A 1 81 ? -9.215 -10.010 -1.927 1.00 98.25 81 ILE A C 1
ATOM 674 O O . ILE A 1 81 ? -9.704 -10.326 -3.004 1.00 98.25 81 ILE A O 1
ATOM 678 N N . GLN A 1 82 ? -8.944 -10.896 -0.973 1.00 96.94 82 GLN A N 1
ATOM 679 C CA . GLN A 1 82 ? -9.086 -12.344 -1.120 1.00 96.94 82 GLN A CA 1
ATOM 680 C C . GLN A 1 82 ? -10.042 -12.869 -0.042 1.00 96.94 82 GLN A C 1
ATOM 682 O O . GLN A 1 82 ? -9.588 -13.382 0.989 1.00 96.94 82 GLN A O 1
ATOM 687 N N . PRO A 1 83 ? -11.372 -12.742 -0.235 1.00 95.81 83 PRO A N 1
ATOM 688 C CA . PRO A 1 83 ? -12.359 -13.125 0.775 1.00 95.81 83 PRO A CA 1
ATOM 689 C C . PRO A 1 83 ? -12.245 -14.593 1.187 1.00 95.81 83 PRO A C 1
ATOM 691 O O . PRO A 1 83 ? -12.355 -14.918 2.364 1.00 95.81 83 PRO A O 1
ATOM 694 N N . HIS A 1 84 ? -11.922 -15.468 0.232 1.00 94.56 84 HIS A N 1
ATOM 695 C CA . HIS A 1 84 ? -11.735 -16.902 0.453 1.00 94.56 84 HIS A CA 1
ATOM 696 C C . HIS A 1 84 ? -10.577 -17.233 1.418 1.00 94.56 84 HIS A C 1
ATOM 698 O O . HIS A 1 84 ? -10.528 -18.329 1.968 1.00 94.56 84 HIS A O 1
ATOM 704 N N . ARG A 1 85 ? -9.652 -16.291 1.644 1.00 94.88 85 ARG A N 1
ATOM 705 C CA . ARG A 1 85 ? -8.533 -16.408 2.595 1.00 94.88 85 ARG A CA 1
ATOM 706 C C . ARG A 1 85 ? -8.665 -15.489 3.802 1.00 94.88 85 ARG A C 1
ATOM 708 O O . ARG A 1 85 ? -7.754 -15.469 4.627 1.00 94.88 85 ARG A O 1
ATOM 715 N N . GLY A 1 86 ? -9.741 -14.704 3.878 1.00 97.06 86 GLY A N 1
ATOM 716 C CA . GLY A 1 86 ? -9.866 -13.623 4.851 1.00 97.06 86 GLY A CA 1
ATOM 717 C C . GLY A 1 86 ? -8.664 -12.680 4.797 1.00 97.06 86 GLY A C 1
ATOM 718 O O . GLY A 1 86 ? -8.137 -12.311 5.838 1.00 97.06 86 GLY A O 1
ATOM 719 N N . ALA A 1 87 ? -8.159 -12.340 3.605 1.00 98.12 87 ALA A N 1
ATOM 720 C CA . ALA A 1 87 ? -6.955 -11.522 3.459 1.00 98.12 87 ALA A CA 1
ATOM 721 C C . ALA A 1 87 ? -7.185 -10.283 2.586 1.00 98.12 87 ALA A C 1
ATOM 723 O O . ALA A 1 87 ? -7.837 -10.358 1.547 1.00 98.12 87 ALA A O 1
ATOM 724 N N . VAL A 1 88 ? -6.590 -9.157 2.983 1.00 98.50 88 VAL A N 1
ATOM 725 C CA . VAL A 1 88 ? -6.451 -7.954 2.150 1.00 98.5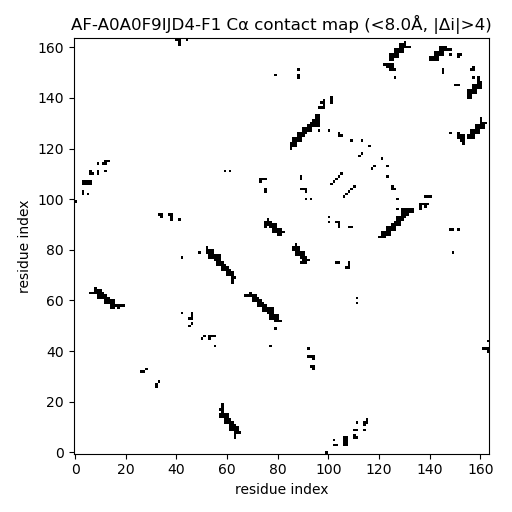0 88 VAL A CA 1
ATOM 726 C C . VAL A 1 88 ? -4.968 -7.625 2.037 1.00 98.50 88 VAL A C 1
ATOM 728 O O . VAL A 1 88 ? -4.369 -7.071 2.958 1.00 98.50 88 VAL A O 1
ATOM 731 N N . THR A 1 89 ? -4.359 -7.989 0.912 1.00 98.69 89 THR A N 1
ATOM 732 C CA . THR A 1 89 ? -2.941 -7.713 0.665 1.00 98.69 89 THR A CA 1
ATOM 733 C C . THR A 1 89 ? -2.768 -6.266 0.209 1.00 98.69 89 THR A C 1
ATOM 735 O O . THR A 1 89 ? -3.348 -5.849 -0.795 1.00 98.69 89 THR A O 1
ATOM 738 N N . ILE A 1 90 ? -1.953 -5.503 0.936 1.00 98.81 90 ILE A N 1
ATOM 739 C CA . ILE A 1 90 ? -1.656 -4.095 0.647 1.00 98.81 90 ILE A CA 1
ATOM 740 C C . ILE A 1 90 ? -0.403 -4.024 -0.223 1.00 98.81 90 ILE A C 1
ATOM 742 O O . ILE A 1 90 ? 0.649 -4.544 0.155 1.00 98.81 90 ILE A O 1
ATOM 746 N N . VAL A 1 91 ? -0.522 -3.374 -1.379 1.00 98.81 91 VAL A N 1
ATOM 747 C CA . VAL A 1 91 ? 0.508 -3.343 -2.421 1.00 98.81 91 VAL A CA 1
ATOM 748 C C . VAL A 1 91 ? 1.113 -1.944 -2.538 1.00 98.81 91 VAL A C 1
ATOM 750 O O . VAL A 1 91 ? 0.387 -0.967 -2.719 1.00 98.81 91 VAL A O 1
ATOM 753 N N . GLU A 1 92 ? 2.444 -1.870 -2.505 1.00 98.62 92 GLU A N 1
ATOM 754 C CA . GLU A 1 92 ? 3.238 -0.694 -2.890 1.00 98.62 92 GLU A CA 1
ATOM 755 C C . GLU A 1 92 ? 4.168 -1.076 -4.050 1.00 98.62 92 GLU A C 1
ATOM 757 O O . GLU A 1 92 ? 4.896 -2.062 -3.976 1.00 98.62 92 GLU A O 1
ATOM 762 N N . ILE A 1 93 ? 4.175 -0.304 -5.132 1.00 98.69 93 ILE A N 1
ATOM 763 C CA . ILE A 1 93 ? 4.911 -0.574 -6.365 1.00 98.69 93 ILE A CA 1
ATOM 764 C C . ILE A 1 93 ? 6.068 0.418 -6.495 1.00 98.69 93 ILE A C 1
ATOM 766 O O . ILE A 1 93 ? 5.893 1.629 -6.623 1.00 98.69 93 ILE A O 1
ATOM 770 N N . LYS A 1 94 ? 7.296 -0.096 -6.551 1.00 97.81 94 LYS A N 1
ATOM 771 C CA . LYS A 1 94 ? 8.508 0.708 -6.746 1.00 97.81 94 LYS A CA 1
ATOM 772 C C . LYS A 1 94 ? 9.292 0.235 -7.955 1.00 97.81 94 LYS A C 1
ATOM 774 O O . LYS A 1 94 ? 9.416 -0.950 -8.218 1.00 97.81 94 LYS A O 1
ATOM 779 N N . TYR A 1 95 ? 9.899 1.163 -8.694 1.00 97.19 95 TYR A N 1
ATOM 780 C CA . TYR A 1 95 ? 10.786 0.763 -9.791 1.00 97.19 95 TYR A CA 1
ATOM 781 C C . TYR A 1 95 ? 12.017 0.001 -9.273 1.00 97.19 95 TYR A C 1
ATOM 783 O O . TYR A 1 95 ? 12.354 -1.060 -9.793 1.00 97.19 95 TYR A O 1
ATOM 791 N N . ASN A 1 96 ? 12.637 0.517 -8.211 1.00 96.88 96 ASN A N 1
ATOM 792 C CA . ASN A 1 96 ? 13.759 -0.104 -7.511 1.00 96.88 96 ASN A CA 1
ATOM 793 C C . ASN A 1 96 ? 13.351 -0.382 -6.063 1.00 96.88 96 ASN A C 1
ATOM 795 O O . ASN A 1 96 ? 12.609 0.413 -5.480 1.00 96.88 96 ASN A O 1
ATOM 799 N N . HIS A 1 97 ? 13.854 -1.473 -5.489 1.00 95.50 97 HIS A N 1
ATOM 800 C CA . HIS A 1 97 ? 13.702 -1.761 -4.067 1.00 95.50 97 HIS A CA 1
ATOM 801 C C . HIS A 1 97 ? 14.250 -0.613 -3.207 1.00 95.50 97 HIS A C 1
ATOM 803 O O . HIS A 1 97 ? 15.247 0.019 -3.550 1.00 95.50 97 HIS A O 1
ATOM 809 N N . CYS A 1 98 ? 13.508 -0.266 -2.156 1.00 94.62 98 CYS A N 1
ATOM 810 C CA . CYS A 1 98 ? 13.721 0.942 -1.372 1.00 94.62 98 CYS A CA 1
ATOM 811 C C . CYS A 1 98 ? 13.002 0.818 -0.024 1.00 94.62 98 CYS A C 1
ATOM 813 O O . CYS A 1 98 ? 11.841 0.396 0.026 1.00 94.62 98 CYS A O 1
ATOM 815 N N . SER A 1 99 ? 13.666 1.245 1.049 1.00 94.44 99 SER A N 1
ATOM 816 C CA . SER A 1 99 ? 13.135 1.223 2.414 1.00 94.44 99 SER A CA 1
ATOM 817 C C . SER A 1 99 ? 11.940 2.152 2.635 1.00 94.44 99 SER A C 1
ATOM 819 O O . SER A 1 99 ? 11.117 1.862 3.495 1.00 94.44 99 SER A O 1
ATOM 821 N N . ASP A 1 100 ? 11.750 3.196 1.819 1.00 94.25 100 ASP A N 1
ATOM 822 C CA . ASP A 1 100 ? 10.571 4.074 1.915 1.00 94.25 100 ASP A CA 1
ATOM 823 C C . ASP A 1 100 ? 9.250 3.296 1.763 1.00 94.25 100 ASP A C 1
ATOM 825 O O . ASP A 1 100 ? 8.232 3.680 2.342 1.00 94.25 100 ASP A O 1
ATOM 829 N N . SER A 1 101 ? 9.267 2.172 1.030 1.00 94.94 101 SER A N 1
ATOM 830 C CA . SER A 1 101 ? 8.089 1.306 0.894 1.00 94.94 101 SER A CA 1
ATOM 831 C C . SER A 1 101 ? 7.637 0.698 2.227 1.00 94.94 101 SER A C 1
ATOM 833 O O . SER A 1 101 ? 6.433 0.550 2.428 1.00 94.94 101 SER A O 1
ATOM 835 N N . TYR A 1 102 ? 8.552 0.454 3.174 1.00 96.25 102 TYR A N 1
ATOM 836 C CA . TYR A 1 102 ? 8.210 0.017 4.531 1.00 96.25 102 TYR A CA 1
ATOM 837 C C . TYR A 1 102 ? 7.305 1.040 5.218 1.00 96.25 102 TYR A C 1
ATOM 839 O O . TYR A 1 102 ? 6.203 0.700 5.640 1.00 96.25 102 TYR A O 1
ATOM 847 N N . PHE A 1 103 ? 7.733 2.303 5.273 1.00 96.12 103 PHE A N 1
ATOM 848 C CA . PHE A 1 103 ? 6.992 3.361 5.966 1.00 96.12 103 PHE A CA 1
ATOM 849 C C . PHE A 1 103 ? 5.639 3.625 5.291 1.00 96.12 103 PHE A C 1
ATOM 851 O O . PHE A 1 103 ? 4.636 3.904 5.943 1.00 96.12 103 PHE A O 1
ATOM 858 N N . GLN A 1 104 ? 5.565 3.494 3.967 1.00 96.44 104 GLN A N 1
ATOM 859 C CA . GLN A 1 104 ? 4.288 3.597 3.264 1.00 96.44 104 GLN A CA 1
ATOM 860 C C . GLN A 1 104 ? 3.346 2.437 3.612 1.00 96.44 104 GLN A C 1
ATOM 862 O O . GLN A 1 104 ? 2.193 2.674 3.969 1.00 96.44 104 GLN A O 1
ATOM 867 N N . LEU A 1 105 ? 3.825 1.196 3.559 1.00 97.56 105 LEU A N 1
ATOM 868 C CA . LEU A 1 105 ? 3.010 0.019 3.853 1.00 97.56 105 LEU A CA 1
ATOM 869 C C . LEU A 1 105 ? 2.590 -0.033 5.327 1.00 97.56 105 LEU A C 1
ATOM 871 O O . LEU A 1 105 ? 1.400 -0.130 5.618 1.00 97.56 105 LEU A O 1
ATOM 875 N N . VAL A 1 106 ? 3.552 0.049 6.245 1.00 97.19 106 VAL A N 1
ATOM 876 C CA . VAL A 1 106 ? 3.359 -0.189 7.682 1.00 97.19 106 VAL A CA 1
ATOM 877 C C . VAL A 1 106 ? 2.803 1.033 8.392 1.00 97.19 106 VAL A C 1
ATOM 879 O O . VAL A 1 106 ? 1.835 0.916 9.141 1.00 97.19 106 VAL A O 1
ATOM 882 N N . ASP A 1 107 ? 3.390 2.204 8.158 1.00 96.06 107 ASP A N 1
ATOM 883 C CA . ASP A 1 107 ? 3.075 3.383 8.963 1.00 96.06 107 ASP A CA 1
ATOM 884 C C . ASP A 1 107 ? 1.921 4.198 8.380 1.00 96.06 107 ASP A C 1
ATOM 886 O O . ASP A 1 107 ? 1.256 4.933 9.110 1.00 96.06 107 ASP A O 1
ATOM 890 N N . LYS A 1 108 ? 1.644 4.058 7.078 1.00 96.56 108 LYS A N 1
ATOM 891 C CA . LYS A 1 108 ? 0.600 4.827 6.395 1.00 96.56 108 LYS A CA 1
ATOM 892 C C . LYS A 1 108 ? -0.604 3.983 5.993 1.00 96.56 108 LYS A C 1
ATOM 894 O O . LYS A 1 108 ? -1.720 4.300 6.390 1.00 96.56 108 LYS A O 1
ATOM 899 N N . TYR A 1 109 ? -0.426 2.943 5.186 1.00 98.12 109 TYR A N 1
ATOM 900 C CA . TYR A 1 109 ? -1.572 2.254 4.587 1.00 98.12 109 TYR A CA 1
ATOM 901 C C . TYR A 1 109 ? -2.187 1.204 5.499 1.00 98.12 109 TYR A C 1
ATOM 903 O O . TYR A 1 109 ? -3.411 1.159 5.606 1.00 98.12 109 TYR A O 1
ATOM 911 N N . LEU A 1 110 ? -1.375 0.406 6.196 1.00 97.88 110 LEU A N 1
ATOM 912 C CA . LEU A 1 110 ? -1.880 -0.624 7.099 1.00 97.88 110 LEU A CA 1
ATOM 913 C C . LEU A 1 110 ? -2.879 -0.067 8.132 1.00 97.88 110 LEU A C 1
ATOM 915 O O . LEU A 1 110 ? -3.973 -0.620 8.208 1.00 97.88 110 LEU A O 1
ATOM 919 N N . PRO A 1 111 ? -2.613 1.037 8.862 1.00 97.69 111 PRO A N 1
ATOM 920 C CA . PRO A 1 111 ? -3.575 1.583 9.820 1.00 97.69 111 PRO A CA 1
ATOM 921 C C . PRO A 1 111 ? -4.927 1.941 9.190 1.00 97.69 111 PRO A C 1
ATOM 923 O O . PRO A 1 111 ? -5.967 1.726 9.807 1.00 97.69 111 PRO A O 1
ATOM 926 N N . LEU A 1 112 ? -4.925 2.451 7.954 1.00 97.94 112 LEU A N 1
ATOM 927 C CA . LEU A 1 112 ? -6.142 2.843 7.239 1.00 97.94 112 LEU A CA 1
ATOM 928 C C . LEU A 1 112 ? -6.945 1.630 6.770 1.00 97.94 112 LEU A C 1
ATOM 930 O O . LEU A 1 112 ? -8.159 1.588 6.951 1.00 97.94 112 LEU A O 1
ATOM 934 N N . VAL A 1 113 ? -6.269 0.637 6.192 1.00 98.00 113 VAL A N 1
ATOM 935 C CA . VAL A 1 113 ? -6.916 -0.587 5.705 1.00 98.00 113 VAL A CA 1
ATOM 936 C C . VAL A 1 113 ? -7.470 -1.394 6.881 1.00 98.00 113 VAL A C 1
ATOM 938 O O . VAL A 1 113 ? -8.617 -1.831 6.824 1.00 98.00 113 VAL A O 1
ATOM 941 N N . LYS A 1 114 ? -6.721 -1.503 7.985 1.00 97.69 114 LYS A N 1
ATOM 942 C CA . LYS A 1 114 ? -7.195 -2.129 9.228 1.00 97.69 114 LYS A CA 1
ATOM 943 C C . LYS A 1 114 ? -8.431 -1.434 9.792 1.00 97.69 114 LYS A C 1
ATOM 945 O O . LYS A 1 114 ? -9.407 -2.098 10.120 1.00 97.69 114 LYS A O 1
ATOM 950 N N . ALA A 1 115 ? -8.417 -0.102 9.867 1.00 97.38 115 ALA A N 1
ATOM 951 C CA . ALA A 1 115 ? -9.558 0.666 10.362 1.00 97.38 115 ALA A CA 1
ATOM 952 C C . ALA A 1 115 ? -10.817 0.496 9.493 1.00 97.38 115 ALA A C 1
ATOM 954 O O . ALA A 1 115 ? -11.925 0.585 10.014 1.00 97.38 115 ALA A O 1
ATOM 955 N N . LEU A 1 116 ? -10.654 0.251 8.188 1.00 97.38 116 LEU A N 1
ATOM 956 C CA . LEU A 1 116 ? -11.768 0.067 7.260 1.00 97.38 116 LEU A CA 1
ATOM 957 C C . LEU A 1 116 ? -12.352 -1.352 7.300 1.00 97.38 116 LEU A C 1
ATOM 959 O O . LEU A 1 116 ? -13.568 -1.510 7.348 1.00 97.38 116 LEU A O 1
ATOM 963 N N . PHE A 1 117 ? -11.501 -2.377 7.234 1.00 96.56 117 PHE A N 1
ATOM 964 C CA . PHE A 1 117 ? -11.937 -3.776 7.129 1.00 96.56 117 PHE A CA 1
ATOM 965 C C . PHE A 1 117 ? -12.164 -4.444 8.492 1.00 96.56 117 PHE A C 1
ATOM 967 O O . PHE A 1 117 ? -12.941 -5.394 8.590 1.00 96.56 117 PHE A O 1
ATOM 974 N N . GLY A 1 118 ? -11.505 -3.948 9.541 1.00 95.06 118 GLY A N 1
ATOM 975 C CA . GLY A 1 118 ? -11.493 -4.549 10.870 1.00 95.06 118 GLY A CA 1
ATOM 976 C C . GLY A 1 118 ? -10.611 -5.799 10.967 1.00 95.06 118 GLY A C 1
ATOM 977 O O . GLY A 1 118 ? -10.343 -6.486 9.985 1.00 95.06 118 GLY A O 1
ATOM 978 N N . ASP A 1 119 ? -10.193 -6.120 12.191 1.00 93.19 119 ASP A N 1
ATOM 979 C CA . ASP A 1 119 ? -9.203 -7.177 12.465 1.00 93.19 119 ASP A CA 1
ATOM 980 C C . ASP A 1 119 ? -9.834 -8.537 12.814 1.00 93.19 119 ASP A C 1
ATOM 982 O O . ASP A 1 119 ? -9.122 -9.509 13.055 1.00 93.19 119 ASP A O 1
ATOM 986 N N . ALA A 1 120 ? -11.167 -8.620 12.880 1.00 93.31 120 ALA A N 1
ATOM 987 C CA . ALA A 1 120 ? -11.862 -9.832 13.319 1.00 93.31 120 ALA A CA 1
ATOM 988 C C . ALA A 1 120 ? -11.888 -10.934 12.246 1.00 93.31 120 ALA A C 1
ATOM 990 O O . ALA A 1 120 ? -11.845 -12.116 12.575 1.00 93.31 120 ALA A O 1
ATOM 991 N N . LEU A 1 121 ? -11.986 -10.541 10.972 1.00 93.12 121 LEU A N 1
ATOM 992 C CA . LEU A 1 121 ? -12.131 -11.456 9.832 1.00 93.12 121 LEU A CA 1
ATOM 993 C C . LEU A 1 121 ? -10.956 -11.389 8.855 1.00 93.12 121 LEU A C 1
ATOM 995 O O . LEU A 1 121 ? -10.768 -12.316 8.071 1.00 93.12 121 LEU A O 1
ATOM 999 N N . TRP A 1 122 ? -10.198 -10.291 8.879 1.00 97.88 122 TRP A N 1
ATOM 1000 C CA . TRP A 1 122 ? -9.206 -9.987 7.860 1.00 97.88 122 TRP A CA 1
ATOM 1001 C C . TRP A 1 122 ? -7.789 -9.991 8.422 1.00 97.88 122 TRP A C 1
ATOM 1003 O O . TRP A 1 122 ? -7.502 -9.401 9.462 1.00 97.88 122 TRP A O 1
ATOM 1013 N N . VAL A 1 123 ? -6.879 -10.613 7.677 1.00 98.00 123 VAL A N 1
ATOM 1014 C CA . VAL A 1 123 ? -5.435 -10.444 7.820 1.00 98.00 123 VAL A CA 1
ATOM 1015 C C . VAL A 1 123 ? -4.905 -9.512 6.734 1.00 98.00 123 VAL A C 1
ATOM 1017 O O . VAL A 1 123 ? -5.463 -9.422 5.640 1.00 98.00 123 VAL A O 1
ATOM 1020 N N . PHE A 1 124 ? -3.786 -8.843 7.016 1.00 98.56 124 PHE A N 1
ATOM 1021 C CA . PHE A 1 124 ? -3.258 -7.779 6.156 1.00 98.56 124 PHE A CA 1
ATOM 1022 C C . PHE A 1 124 ? -1.811 -8.050 5.725 1.00 98.56 124 PHE A C 1
ATOM 1024 O O . PHE A 1 124 ? -0.883 -7.446 6.270 1.00 98.56 124 PHE A O 1
ATOM 1031 N N . PRO A 1 125 ? -1.570 -8.989 4.789 1.00 98.50 125 PRO A N 1
ATOM 1032 C CA . PRO A 1 125 ? -0.254 -9.145 4.189 1.00 98.50 125 PRO A CA 1
ATOM 1033 C C . PRO A 1 125 ? 0.202 -7.842 3.523 1.00 98.50 125 PRO A C 1
ATOM 1035 O O . PRO A 1 125 ? -0.589 -7.121 2.917 1.00 98.50 125 PRO A O 1
ATOM 1038 N N . LEU A 1 126 ? 1.495 -7.550 3.615 1.00 98.69 126 LEU A N 1
ATOM 1039 C CA . LEU A 1 126 ? 2.104 -6.365 3.014 1.00 98.69 126 LEU A CA 1
ATOM 1040 C C . LEU A 1 126 ? 3.077 -6.806 1.933 1.00 98.69 126 LEU A C 1
ATOM 1042 O O . LEU A 1 126 ? 3.847 -7.743 2.159 1.00 98.69 126 LEU A O 1
ATOM 1046 N N . VAL A 1 127 ? 3.074 -6.132 0.786 1.00 98.62 127 VAL A N 1
ATOM 1047 C CA . VAL A 1 127 ? 3.994 -6.460 -0.301 1.00 98.62 127 VAL A CA 1
ATOM 1048 C C . VAL A 1 127 ? 4.521 -5.226 -1.016 1.00 98.62 127 VAL A C 1
ATOM 1050 O O . VAL A 1 127 ? 3.762 -4.355 -1.445 1.00 98.62 127 VAL A O 1
ATOM 1053 N N . THR A 1 128 ? 5.838 -5.202 -1.204 1.00 98.50 128 THR A N 1
ATOM 1054 C CA . THR A 1 128 ? 6.495 -4.290 -2.136 1.00 98.50 128 THR A CA 1
ATOM 1055 C C . THR A 1 128 ? 6.708 -5.008 -3.466 1.00 98.50 128 THR A C 1
ATOM 1057 O O . THR A 1 128 ? 7.361 -6.050 -3.537 1.00 98.50 128 THR A O 1
ATOM 1060 N N . VAL A 1 129 ? 6.176 -4.452 -4.548 1.00 98.69 129 VAL A N 1
ATOM 1061 C CA . VAL A 1 129 ? 6.353 -4.961 -5.909 1.00 98.69 129 VAL A CA 1
ATOM 1062 C C . VAL A 1 129 ? 7.431 -4.149 -6.604 1.00 98.69 129 VAL A C 1
ATOM 1064 O O . VAL A 1 129 ? 7.340 -2.924 -6.678 1.00 98.69 129 VAL A O 1
ATOM 1067 N N . VAL A 1 130 ? 8.465 -4.823 -7.107 1.00 98.56 130 VAL A N 1
ATOM 1068 C CA . VAL A 1 130 ? 9.654 -4.168 -7.662 1.00 98.56 130 VAL A CA 1
ATOM 1069 C C . VAL A 1 130 ? 10.041 -4.690 -9.033 1.00 98.56 130 VAL A C 1
ATOM 1071 O O . VAL A 1 130 ? 9.858 -5.865 -9.340 1.00 98.56 130 VAL A O 1
ATOM 1074 N N . LYS A 1 131 ? 10.654 -3.837 -9.863 1.00 98.31 131 LYS A N 1
ATOM 1075 C CA . LYS A 1 131 ? 11.313 -4.308 -11.093 1.00 98.31 131 LYS A CA 1
ATOM 1076 C C . LYS A 1 131 ? 12.703 -4.864 -10.792 1.00 98.31 131 LYS A C 1
ATOM 1078 O O . LYS A 1 131 ? 13.123 -5.875 -11.368 1.00 98.31 131 LYS A O 1
ATOM 1083 N N . TRP A 1 132 ? 13.411 -4.168 -9.908 1.00 97.19 132 TRP A N 1
ATOM 1084 C CA . TRP A 1 132 ? 14.764 -4.484 -9.480 1.00 97.19 132 TRP A CA 1
ATOM 1085 C C . TRP A 1 132 ? 14.795 -4.649 -7.970 1.00 97.19 132 TRP A C 1
ATOM 1087 O O . TRP A 1 132 ? 14.492 -3.713 -7.230 1.00 97.19 132 TRP A O 1
ATOM 1097 N N . TYR A 1 133 ? 15.142 -5.858 -7.545 1.00 97.38 133 TYR A N 1
ATOM 1098 C CA . TYR A 1 133 ? 15.386 -6.173 -6.151 1.00 97.38 133 TYR A CA 1
ATOM 1099 C C . TYR A 1 133 ? 16.856 -5.941 -5.826 1.00 97.38 133 TYR A C 1
ATOM 1101 O O . TYR A 1 133 ? 17.729 -6.385 -6.570 1.00 97.38 133 TYR A O 1
ATOM 1109 N N . ASP A 1 134 ? 17.093 -5.266 -4.712 1.00 94.75 134 ASP A N 1
ATOM 1110 C CA . ASP A 1 134 ? 18.413 -5.061 -4.138 1.00 94.75 134 ASP A CA 1
ATOM 1111 C C . ASP A 1 134 ? 18.420 -5.675 -2.735 1.00 94.75 134 ASP A C 1
ATOM 1113 O O . ASP A 1 134 ? 17.620 -5.292 -1.878 1.00 94.75 134 ASP A O 1
ATOM 1117 N N . ARG A 1 135 ? 19.293 -6.668 -2.537 1.00 93.50 135 ARG A N 1
ATOM 1118 C CA . ARG A 1 135 ? 19.441 -7.409 -1.276 1.00 93.50 135 ARG A CA 1
ATOM 1119 C C . ARG A 1 135 ? 20.146 -6.601 -0.192 1.00 93.50 135 ARG A C 1
ATOM 1121 O O . ARG A 1 135 ? 19.993 -6.941 0.974 1.00 93.50 135 ARG A O 1
ATOM 1128 N N . ASP A 1 136 ? 20.906 -5.582 -0.582 1.00 93.56 136 ASP A N 1
ATOM 1129 C CA . ASP A 1 136 ? 21.728 -4.784 0.325 1.00 93.56 136 ASP A CA 1
ATOM 1130 C C . ASP A 1 136 ? 20.996 -3.499 0.756 1.00 93.56 136 ASP A C 1
ATOM 1132 O O . ASP A 1 136 ? 21.514 -2.709 1.542 1.00 93.56 136 ASP A O 1
ATOM 1136 N N . THR A 1 137 ? 19.760 -3.292 0.278 1.00 92.81 137 THR A N 1
ATOM 1137 C CA . THR A 1 137 ? 18.869 -2.249 0.793 1.00 92.81 137 THR A CA 1
ATOM 1138 C C . THR A 1 137 ? 18.602 -2.485 2.278 1.00 92.81 137 THR A C 1
ATOM 1140 O O . THR A 1 137 ? 17.981 -3.481 2.648 1.00 92.81 137 THR A O 1
ATOM 1143 N N . ASP A 1 138 ? 19.004 -1.527 3.112 1.00 93.06 138 ASP A N 1
ATOM 1144 C CA . ASP A 1 138 ? 18.685 -1.509 4.539 1.00 93.06 138 ASP A CA 1
ATOM 1145 C C . ASP A 1 138 ? 17.172 -1.343 4.744 1.00 93.06 138 ASP A C 1
ATOM 1147 O O . ASP A 1 138 ? 16.616 -0.253 4.585 1.00 93.06 138 ASP A O 1
ATOM 1151 N N . TYR A 1 139 ? 16.488 -2.455 5.007 1.00 92.25 139 TYR A N 1
ATOM 1152 C CA . TYR A 1 139 ? 15.037 -2.518 5.125 1.00 92.25 139 TYR A CA 1
ATOM 1153 C C . TYR A 1 139 ? 14.640 -2.688 6.600 1.00 92.25 139 TYR A C 1
ATOM 1155 O O . TYR A 1 139 ? 15.087 -3.653 7.222 1.00 92.25 139 TYR A O 1
ATOM 1163 N N . PRO A 1 140 ? 13.756 -1.842 7.171 1.00 93.69 140 PRO A N 1
ATOM 1164 C CA . PRO A 1 140 ? 13.425 -1.865 8.607 1.00 93.69 140 PRO A CA 1
ATOM 1165 C C . PRO A 1 140 ? 12.658 -3.102 9.115 1.00 93.69 140 PRO A C 1
ATOM 1167 O O . PRO A 1 140 ? 12.087 -3.077 10.203 1.00 93.69 140 PR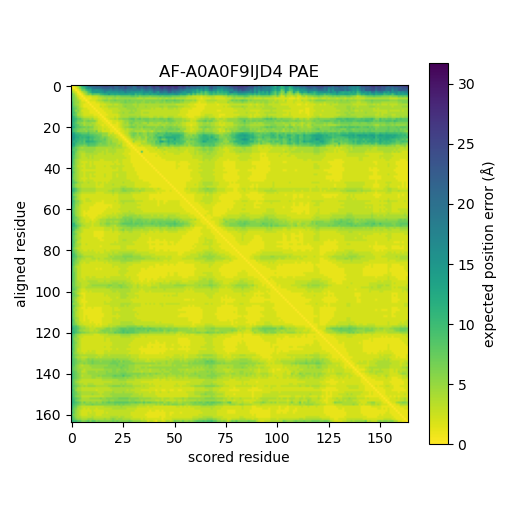O A O 1
ATOM 1170 N N . ALA A 1 141 ? 12.579 -4.173 8.327 1.00 92.25 141 ALA A N 1
ATOM 1171 C CA . ALA A 1 141 ? 11.864 -5.394 8.661 1.00 92.25 141 ALA A CA 1
ATOM 1172 C C . ALA A 1 141 ? 12.421 -6.598 7.900 1.00 92.25 141 ALA A C 1
ATOM 1174 O O . ALA A 1 141 ? 13.041 -6.471 6.845 1.00 92.25 141 ALA A O 1
ATOM 1175 N N . SER A 1 142 ? 12.109 -7.793 8.404 1.00 91.69 142 SER A N 1
ATOM 1176 C CA . SER A 1 142 ? 12.348 -9.027 7.660 1.00 91.69 142 SER A CA 1
ATOM 1177 C C . SER A 1 142 ? 11.481 -9.074 6.404 1.00 91.69 142 SER A C 1
ATOM 1179 O O . SER A 1 142 ? 10.248 -9.026 6.476 1.00 91.69 142 SER A O 1
ATOM 1181 N N . ILE A 1 143 ? 12.142 -9.224 5.260 1.00 95.25 143 ILE A N 1
ATOM 1182 C CA . ILE A 1 143 ? 11.501 -9.380 3.957 1.00 95.25 143 ILE A CA 1
ATOM 1183 C C . ILE A 1 143 ? 11.577 -10.821 3.462 1.00 95.25 143 ILE A C 1
ATOM 1185 O O . ILE A 1 143 ? 12.486 -11.580 3.804 1.00 95.25 143 ILE A O 1
ATOM 1189 N N . ARG A 1 144 ? 10.623 -11.199 2.613 1.00 96.81 144 ARG A N 1
ATOM 1190 C CA . ARG A 1 144 ? 10.605 -12.497 1.937 1.00 96.81 144 ARG A CA 1
ATOM 1191 C C . ARG A 1 144 ? 10.266 -12.314 0.469 1.00 96.81 144 ARG A C 1
ATOM 1193 O O . ARG A 1 144 ? 9.211 -11.772 0.151 1.00 96.81 144 ARG A O 1
ATOM 1200 N N . LEU A 1 145 ? 11.120 -12.823 -0.418 1.00 97.56 145 LEU A N 1
ATOM 1201 C CA . LEU A 1 145 ? 10.785 -12.903 -1.839 1.00 97.56 145 LEU A CA 1
ATOM 1202 C C . LEU A 1 145 ? 9.585 -13.837 -2.047 1.00 97.56 145 LEU A C 1
ATOM 1204 O O . LEU A 1 145 ? 9.521 -14.917 -1.451 1.00 97.56 145 LEU A O 1
ATOM 1208 N N . ARG A 1 146 ? 8.628 -13.402 -2.868 1.00 97.50 146 ARG A N 1
ATOM 1209 C CA . ARG A 1 146 ? 7.402 -14.140 -3.186 1.00 97.50 146 ARG A CA 1
ATOM 1210 C C . ARG A 1 146 ? 7.210 -14.239 -4.695 1.00 97.50 146 ARG A C 1
ATOM 1212 O O . ARG A 1 146 ? 7.330 -13.243 -5.410 1.00 97.50 146 ARG A O 1
ATOM 1219 N N . ASP A 1 147 ? 6.825 -15.427 -5.150 1.00 96.81 147 ASP A N 1
ATOM 1220 C CA . ASP A 1 147 ? 6.551 -15.691 -6.569 1.00 96.81 147 ASP A CA 1
ATOM 1221 C C . ASP A 1 147 ? 5.285 -14.984 -7.066 1.00 96.81 147 ASP A C 1
ATOM 1223 O O . ASP A 1 147 ? 5.171 -14.687 -8.246 1.00 96.81 147 ASP A O 1
ATOM 1227 N N . SER A 1 148 ? 4.341 -14.704 -6.165 1.00 97.25 148 SER A N 1
ATOM 1228 C CA . SER A 1 148 ? 3.088 -13.997 -6.446 1.00 97.25 148 SER A CA 1
ATOM 1229 C C . SER A 1 148 ? 2.671 -13.186 -5.222 1.00 97.25 148 SER A C 1
ATOM 1231 O O . SER A 1 148 ? 2.950 -13.587 -4.084 1.00 97.25 148 SER A O 1
ATOM 1233 N N . ILE A 1 149 ? 1.990 -12.057 -5.444 1.00 98.06 149 ILE A N 1
ATOM 1234 C CA . ILE A 1 149 ? 1.502 -11.193 -4.362 1.00 98.06 149 ILE A CA 1
ATOM 1235 C C . ILE A 1 149 ? 0.449 -11.890 -3.491 1.00 98.06 149 ILE A C 1
ATOM 1237 O O . ILE A 1 149 ? 0.390 -11.627 -2.294 1.00 98.06 149 ILE A O 1
ATOM 1241 N N . GLU A 1 150 ? -0.301 -12.850 -4.037 1.00 96.69 150 GLU A N 1
ATOM 1242 C CA . GLU A 1 150 ? -1.267 -13.639 -3.267 1.00 96.69 150 GLU A CA 1
ATOM 1243 C C . GLU A 1 150 ? -0.571 -14.486 -2.185 1.00 96.69 150 GLU A C 1
ATOM 1245 O O . GLU A 1 150 ? -1.087 -14.670 -1.089 1.00 96.69 150 GLU A O 1
ATOM 1250 N N . LYS A 1 151 ? 0.654 -14.964 -2.427 1.00 95.62 151 LYS A N 1
ATOM 1251 C CA . LYS A 1 151 ? 1.373 -15.866 -1.509 1.00 95.62 151 LYS A CA 1
ATOM 1252 C C . LYS A 1 151 ? 2.011 -15.129 -0.325 1.00 95.62 151 LYS A C 1
ATOM 1254 O O . LYS A 1 151 ? 2.814 -15.716 0.407 1.00 95.62 151 LYS A O 1
ATOM 1259 N N . CYS A 1 152 ? 1.703 -13.846 -0.144 1.00 96.94 152 CYS A N 1
ATOM 1260 C CA . CYS A 1 152 ? 2.151 -13.068 1.001 1.00 96.94 152 CYS A CA 1
ATOM 1261 C C . CYS A 1 152 ? 1.421 -13.498 2.284 1.00 96.94 152 CYS A C 1
ATOM 1263 O O . CYS A 1 152 ? 0.301 -14.006 2.262 1.00 96.94 152 CYS A O 1
ATOM 1265 N N . SER A 1 153 ? 2.085 -13.293 3.419 1.00 94.38 153 SER A N 1
ATOM 1266 C CA . SER A 1 153 ? 1.587 -13.607 4.764 1.00 94.38 153 SER A CA 1
ATOM 1267 C C . SER A 1 153 ? 1.869 -12.435 5.698 1.00 94.38 153 SER A C 1
ATOM 1269 O O . SER A 1 153 ? 2.731 -11.619 5.397 1.00 94.38 153 SER A O 1
ATOM 1271 N N . THR A 1 154 ? 1.242 -12.393 6.870 1.00 94.94 154 THR A N 1
ATOM 1272 C CA . THR A 1 154 ? 1.495 -11.350 7.882 1.00 94.94 154 THR A CA 1
ATOM 1273 C C . THR A 1 154 ? 2.819 -11.509 8.634 1.00 94.94 154 THR A C 1
ATOM 1275 O O . THR A 1 154 ? 3.270 -10.561 9.265 1.00 94.94 154 THR A O 1
ATOM 1278 N N . ALA A 1 155 ? 3.467 -12.678 8.559 1.00 91.31 155 ALA A N 1
ATOM 1279 C CA . ALA A 1 155 ? 4.714 -12.948 9.282 1.00 91.31 155 ALA A CA 1
ATOM 1280 C C . ALA A 1 155 ? 5.914 -12.111 8.796 1.00 91.31 155 ALA A C 1
ATOM 1282 O O . ALA A 1 155 ? 6.855 -11.887 9.551 1.00 91.31 155 ALA A O 1
ATOM 1283 N N . GLN A 1 156 ? 5.918 -11.700 7.524 1.00 94.19 156 GLN A N 1
ATOM 1284 C CA . GLN A 1 156 ? 7.026 -10.991 6.879 1.00 94.19 156 GLN A CA 1
ATOM 1285 C C . GLN A 1 156 ? 6.483 -10.088 5.777 1.00 94.19 156 GLN A C 1
ATOM 1287 O O . GLN A 1 156 ? 5.482 -10.428 5.144 1.00 94.19 156 GLN A O 1
ATOM 1292 N N . ILE A 1 157 ? 7.186 -8.996 5.479 1.00 97.06 157 ILE A N 1
ATOM 1293 C CA . ILE A 1 157 ? 6.843 -8.165 4.323 1.00 97.06 157 ILE A CA 1
ATOM 1294 C C . ILE A 1 157 ? 7.275 -8.899 3.050 1.00 97.06 157 ILE A C 1
ATOM 1296 O O . ILE A 1 157 ? 8.424 -9.319 2.900 1.00 97.06 157 ILE A O 1
ATOM 1300 N N . GLY A 1 158 ? 6.333 -9.096 2.134 1.00 97.94 158 GLY A N 1
ATOM 1301 C CA . GLY A 1 158 ? 6.606 -9.690 0.837 1.00 97.94 158 GLY A CA 1
ATOM 1302 C C . GLY A 1 158 ? 7.384 -8.730 -0.057 1.00 97.94 158 GLY A C 1
ATOM 1303 O O . GLY A 1 158 ? 7.124 -7.529 -0.075 1.00 97.94 158 GLY A O 1
ATOM 1304 N N . VAL A 1 159 ? 8.292 -9.272 -0.859 1.00 98.19 159 VAL A N 1
ATOM 1305 C CA . VAL A 1 159 ? 8.846 -8.574 -2.018 1.00 98.19 159 VAL A CA 1
ATOM 1306 C C . VAL A 1 159 ? 8.580 -9.421 -3.251 1.00 98.19 159 VAL A C 1
ATOM 1308 O O . VAL A 1 159 ? 8.979 -10.583 -3.312 1.00 98.19 159 VAL A O 1
ATOM 1311 N N . HIS A 1 160 ? 7.892 -8.855 -4.235 1.00 98.50 160 HIS A N 1
ATOM 1312 C CA . HIS A 1 160 ? 7.567 -9.548 -5.476 1.00 98.50 160 HIS A CA 1
ATOM 1313 C C . HIS A 1 160 ? 8.236 -8.848 -6.660 1.00 98.50 160 HIS A C 1
ATOM 1315 O O . HIS A 1 160 ? 8.046 -7.652 -6.880 1.00 98.50 160 HIS A O 1
ATOM 1321 N N . ILE A 1 161 ? 9.038 -9.592 -7.422 1.00 98.50 161 ILE A N 1
ATOM 1322 C CA . ILE A 1 161 ? 9.733 -9.057 -8.593 1.00 98.50 161 ILE A CA 1
ATOM 1323 C C . ILE A 1 161 ? 8.816 -9.194 -9.809 1.00 98.50 161 ILE A C 1
ATOM 1325 O O . ILE A 1 161 ? 8.594 -10.301 -10.289 1.00 98.50 161 ILE A O 1
ATOM 1329 N N . CYS A 1 162 ? 8.325 -8.073 -10.335 1.00 98.38 162 CYS A N 1
ATOM 1330 C CA . CYS A 1 162 ? 7.355 -8.046 -11.429 1.00 98.38 162 CYS A CA 1
ATOM 1331 C C . CYS A 1 162 ? 7.911 -7.296 -12.648 1.00 98.38 162 CYS A C 1
ATOM 1333 O O . CYS A 1 162 ? 8.343 -6.140 -12.543 1.00 98.38 162 CYS A O 1
ATOM 1335 N N . ARG A 1 163 ? 7.901 -7.951 -13.819 1.00 97.25 163 ARG A N 1
ATOM 1336 C CA . ARG A 1 163 ? 8.421 -7.415 -15.093 1.00 97.25 163 ARG A CA 1
ATOM 1337 C C . ARG A 1 163 ? 7.422 -7.606 -16.253 1.00 97.25 163 ARG A C 1
ATOM 1339 O O . ARG A 1 163 ? 7.703 -8.405 -17.142 1.00 97.25 163 ARG A O 1
ATOM 1346 N N . PRO A 1 164 ? 6.287 -6.886 -16.236 1.00 93.31 164 PRO A N 1
ATOM 1347 C CA . PRO A 1 164 ? 5.255 -6.967 -17.266 1.00 93.31 164 PRO A CA 1
ATOM 1348 C C . PRO A 1 164 ? 5.510 -6.030 -18.462 1.00 93.31 164 PRO A C 1
ATOM 1350 O O . PRO A 1 164 ? 6.354 -5.095 -18.374 1.00 93.31 164 PRO A O 1
#

Foldseek 3Di:
DPQDAFADAWPDKDWDPDDDPPDDDDQDDDPVNVFVVQLVVVLVVCCVVQPPQKDAFIKMWTAHPVCRPDIDIDTFRIWRHDQVVLEIEGEHEGAEDAQVLVCCFPRPVVVRVCVVSPDPRYDYFYEYEYQYYDPPHPHPWAEDEDCDSVPGDPVHHYYYHDDD

Radius of gyration: 15.5 Å; Cα contacts (8 Å, |Δi|>4): 311; chains: 1; bounding box: 37×36×35 Å